Protein AF-A0A959BKF4-F1 (afdb_monomer_lite)

Foldseek 3Di:
DADADDDDQVPDPQPCPVFVVQCVVPVDDPPDTQKHKDWDWDDDPPPIDITIDIDHDRLDPPDVVCVPDPVNPDDADPRSHD

Structure (mmCIF, N/CA/C/O backbone):
data_AF-A0A959BKF4-F1
#
_entry.id   AF-A0A959BKF4-F1
#
loop_
_atom_site.group_PDB
_atom_site.id
_atom_site.type_symbol
_atom_site.label_atom_id
_atom_site.label_alt_id
_atom_site.label_comp_id
_atom_site.label_asym_id
_atom_site.label_entity_id
_atom_site.label_seq_id
_atom_site.pdbx_PDB_ins_code
_atom_site.Cartn_x
_atom_site.Cartn_y
_atom_site.Cartn_z
_atom_site.occupancy
_atom_site.B_iso_or_equiv
_atom_site.auth_seq_id
_atom_site.auth_comp_id
_atom_site.auth_asym_id
_atom_site.auth_atom_id
_atom_site.pdbx_PDB_model_num
ATOM 1 N N . MET A 1 1 ? -16.501 -14.338 6.731 1.00 84.00 1 MET A N 1
ATOM 2 C CA . MET A 1 1 ? -15.564 -14.406 5.582 1.00 84.00 1 MET A CA 1
ATOM 3 C C . MET A 1 1 ? -14.650 -13.193 5.678 1.00 84.00 1 MET A C 1
ATOM 5 O O . MET A 1 1 ? -15.158 -12.152 6.066 1.00 84.00 1 MET A O 1
ATOM 9 N N . LYS A 1 2 ? -13.343 -13.319 5.409 1.00 93.62 2 LYS A N 1
ATOM 10 C CA . LYS A 1 2 ? -12.386 -12.200 5.504 1.00 93.62 2 LYS A CA 1
ATOM 11 C C . LYS A 1 2 ? -11.871 -11.808 4.122 1.00 93.62 2 LYS A C 1
ATOM 13 O O . LYS A 1 2 ? -11.639 -12.694 3.298 1.00 93.62 2 LYS A O 1
ATOM 18 N N . TYR A 1 3 ? -11.697 -10.513 3.879 1.00 96.94 3 TYR A N 1
ATOM 19 C CA . TYR A 1 3 ? -11.125 -10.012 2.631 1.00 96.94 3 TYR A CA 1
ATOM 20 C C . TYR A 1 3 ? -9.601 -10.127 2.625 1.00 96.94 3 TYR A C 1
ATOM 22 O O . TYR A 1 3 ? -8.938 -10.030 3.654 1.00 96.94 3 TYR A O 1
ATOM 30 N N . GLY A 1 4 ? -9.044 -10.308 1.431 1.00 94.69 4 GLY A N 1
ATOM 31 C CA . GLY A 1 4 ? -7.611 -10.316 1.184 1.00 94.69 4 GLY A CA 1
ATOM 32 C C . GLY A 1 4 ? -7.336 -9.966 -0.272 1.00 94.69 4 GLY A C 1
ATOM 33 O O . GLY A 1 4 ? -8.202 -10.118 -1.133 1.00 94.69 4 GLY A O 1
ATOM 34 N N . PHE A 1 5 ? -6.134 -9.478 -0.551 1.00 93.94 5 PHE A N 1
ATOM 35 C CA . PHE A 1 5 ? -5.700 -9.156 -1.906 1.00 93.94 5 PHE A CA 1
ATOM 36 C C . PHE A 1 5 ? -4.293 -9.697 -2.143 1.00 93.94 5 PHE A C 1
ATOM 38 O O . PHE A 1 5 ? -3.457 -9.724 -1.243 1.00 93.94 5 PHE A O 1
ATOM 45 N N . ILE A 1 6 ? -4.041 -10.127 -3.377 1.00 95.62 6 ILE A N 1
ATOM 46 C CA . ILE A 1 6 ? -2.748 -10.637 -3.831 1.00 95.62 6 ILE A CA 1
ATOM 47 C C . ILE A 1 6 ? -2.338 -9.816 -5.049 1.00 95.62 6 ILE A C 1
ATOM 49 O O . ILE A 1 6 ? -3.123 -9.640 -5.980 1.00 95.62 6 ILE A O 1
ATOM 53 N N . ILE A 1 7 ? -1.104 -9.316 -5.040 1.00 95.69 7 ILE A N 1
ATOM 54 C CA . ILE A 1 7 ? -0.542 -8.515 -6.128 1.00 95.69 7 ILE A CA 1
ATOM 55 C C . ILE A 1 7 ? 0.687 -9.239 -6.672 1.00 95.69 7 ILE A C 1
ATOM 57 O O . ILE A 1 7 ? 1.668 -9.441 -5.959 1.00 95.69 7 ILE A O 1
ATOM 61 N N . ASP A 1 8 ? 0.651 -9.612 -7.953 1.00 95.75 8 ASP A N 1
ATOM 62 C CA . ASP A 1 8 ? 1.833 -10.128 -8.646 1.00 95.75 8 ASP A CA 1
ATOM 63 C C . ASP A 1 8 ? 2.710 -8.965 -9.124 1.00 95.75 8 ASP A C 1
ATOM 65 O O . ASP A 1 8 ? 2.556 -8.443 -10.231 1.00 95.75 8 ASP A O 1
ATOM 69 N N . ASN A 1 9 ? 3.664 -8.570 -8.281 1.00 92.06 9 ASN A N 1
ATOM 70 C CA . ASN A 1 9 ? 4.587 -7.473 -8.573 1.00 92.06 9 ASN A CA 1
ATOM 71 C C . ASN A 1 9 ? 5.460 -7.712 -9.817 1.00 92.06 9 ASN A C 1
ATOM 73 O O . ASN A 1 9 ? 5.950 -6.752 -10.405 1.00 92.06 9 ASN A O 1
ATOM 77 N N . ARG A 1 10 ? 5.617 -8.960 -10.285 1.00 92.81 10 ARG A N 1
ATOM 78 C CA . ARG A 1 10 ? 6.388 -9.261 -11.508 1.00 92.81 10 ARG A CA 1
ATOM 79 C C . ARG A 1 10 ? 5.689 -8.760 -12.772 1.00 92.81 10 ARG A C 1
ATOM 81 O O . ARG A 1 10 ? 6.347 -8.565 -13.787 1.00 92.81 10 ARG A O 1
ATOM 88 N N . LYS A 1 11 ? 4.366 -8.571 -12.712 1.00 95.44 11 LYS A N 1
ATOM 89 C CA . LYS A 1 11 ? 3.543 -8.046 -13.813 1.00 95.44 11 LYS A CA 1
ATOM 90 C C . LYS A 1 11 ? 3.318 -6.538 -13.716 1.00 95.44 11 LYS A C 1
ATOM 92 O O . LYS A 1 11 ? 2.720 -5.953 -14.615 1.00 95.44 11 LYS A O 1
ATOM 97 N N . CYS A 1 12 ? 3.745 -5.904 -12.625 1.00 96.69 12 CYS A N 1
ATOM 98 C CA . CYS A 1 12 ? 3.572 -4.471 -12.457 1.00 96.69 12 CYS A CA 1
ATOM 99 C C . CYS A 1 12 ? 4.517 -3.720 -13.404 1.00 96.69 12 CYS A C 1
ATOM 101 O O . CYS A 1 12 ? 5.726 -3.923 -13.369 1.00 96.69 12 CYS A O 1
ATOM 103 N N . ILE A 1 13 ? 3.955 -2.834 -14.229 1.00 96.75 13 ILE A N 1
ATOM 104 C CA . ILE A 1 13 ? 4.703 -2.023 -15.206 1.00 96.75 13 ILE A CA 1
ATOM 105 C C . ILE A 1 13 ? 4.896 -0.565 -14.766 1.00 96.75 13 ILE A C 1
ATOM 107 O O . ILE A 1 13 ? 5.343 0.261 -15.552 1.00 96.75 13 ILE A O 1
ATOM 111 N N . GLY A 1 14 ? 4.496 -0.220 -13.538 1.00 96.94 14 GLY A N 1
ATOM 112 C CA . GLY A 1 14 ? 4.642 1.143 -13.023 1.00 96.94 14 GLY A CA 1
ATOM 113 C C . GLY A 1 14 ? 3.729 2.188 -13.675 1.00 96.94 14 GLY A C 1
ATOM 114 O O . GLY A 1 14 ? 4.092 3.351 -13.734 1.00 96.94 14 GLY A O 1
ATOM 115 N N . CYS A 1 15 ? 2.538 1.817 -14.161 1.00 97.44 15 CYS A N 1
ATOM 116 C CA . CYS A 1 15 ? 1.646 2.750 -14.873 1.00 97.44 15 CYS A CA 1
ATOM 117 C C . CYS A 1 15 ? 0.852 3.722 -13.978 1.00 97.44 15 CYS A C 1
ATOM 119 O O . CYS A 1 15 ? 0.152 4.586 -14.492 1.00 97.44 15 CYS A O 1
ATOM 121 N N . HIS A 1 16 ? 0.893 3.559 -12.651 1.00 97.25 16 HIS A N 1
ATOM 122 C CA . HIS A 1 16 ? 0.160 4.390 -11.678 1.00 97.25 16 HIS A CA 1
ATOM 123 C C . HIS A 1 16 ? -1.377 4.441 -11.840 1.00 97.25 16 HIS A C 1
ATOM 125 O O . HIS A 1 16 ? -2.039 5.281 -11.222 1.00 97.25 16 HIS A O 1
ATOM 131 N N . ALA A 1 17 ? -1.978 3.507 -12.585 1.00 98.06 17 ALA A N 1
ATOM 132 C CA . ALA A 1 17 ? -3.433 3.415 -12.722 1.00 98.06 17 ALA A CA 1
ATOM 133 C C . ALA A 1 17 ? -4.134 3.199 -11.367 1.00 98.06 17 ALA A C 1
ATOM 135 O O . ALA A 1 17 ? -5.117 3.871 -11.071 1.00 98.06 17 ALA A O 1
ATOM 136 N N . CYS A 1 18 ? -3.592 2.333 -10.501 1.00 97.31 18 CYS A N 1
ATOM 137 C CA . CYS A 1 18 ? -4.147 2.085 -9.165 1.00 97.31 18 CYS A CA 1
ATOM 138 C C . CYS A 1 18 ? -4.121 3.334 -8.265 1.00 97.31 18 CYS A C 1
ATOM 140 O O . CYS A 1 18 ? -5.101 3.628 -7.581 1.00 97.31 18 CYS A O 1
ATOM 142 N N . THR A 1 19 ? -3.032 4.107 -8.302 1.00 97.75 19 THR A N 1
ATOM 143 C CA . THR A 1 19 ? -2.911 5.386 -7.588 1.00 97.75 19 THR A CA 1
ATOM 144 C C . THR A 1 19 ? -3.932 6.398 -8.090 1.00 97.75 19 THR A C 1
ATOM 146 O O . THR A 1 19 ? -4.629 7.014 -7.285 1.00 97.75 19 THR A O 1
ATOM 149 N N . THR A 1 20 ? -4.057 6.533 -9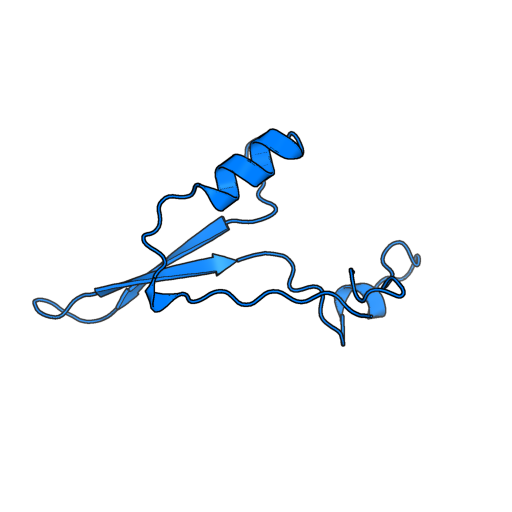.411 1.00 97.75 20 THR A N 1
ATOM 150 C CA . THR A 1 20 ? -4.984 7.482 -10.042 1.00 97.75 20 THR A CA 1
ATOM 151 C C . THR A 1 20 ? -6.435 7.131 -9.729 1.00 97.75 20 THR A C 1
ATOM 153 O O . THR A 1 20 ? -7.184 7.999 -9.288 1.00 97.75 20 THR A O 1
ATOM 156 N N . ALA A 1 21 ? -6.810 5.855 -9.856 1.00 98.19 21 ALA A N 1
ATOM 157 C CA . ALA A 1 21 ? -8.149 5.377 -9.521 1.00 98.19 21 ALA A CA 1
ATOM 158 C C . ALA A 1 21 ? -8.501 5.669 -8.056 1.00 98.19 21 ALA A C 1
ATOM 160 O O . ALA A 1 21 ? -9.557 6.221 -7.767 1.00 98.19 21 ALA A O 1
ATOM 161 N N . CYS A 1 22 ? -7.583 5.390 -7.123 1.00 98.12 22 CYS A N 1
ATOM 162 C CA . CYS A 1 22 ? -7.816 5.672 -5.710 1.00 98.12 22 CYS A CA 1
ATOM 163 C C . CYS A 1 22 ? -7.991 7.171 -5.428 1.00 98.12 22 CYS A C 1
ATOM 165 O O . CYS A 1 22 ? -8.810 7.532 -4.579 1.00 98.12 22 CYS A O 1
ATOM 167 N N . LYS A 1 23 ? -7.216 8.035 -6.098 1.00 97.88 23 LYS A N 1
ATOM 168 C CA . LYS A 1 23 ? -7.34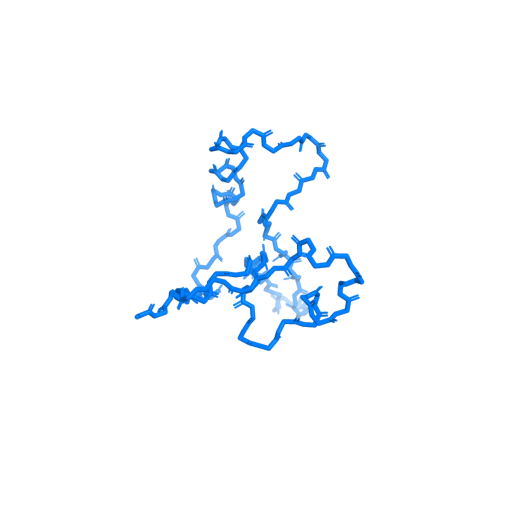4 9.491 -5.964 1.00 97.88 23 LYS A CA 1
ATOM 169 C C . LYS A 1 23 ? -8.679 9.993 -6.495 1.00 97.88 23 LYS A C 1
ATOM 171 O O . LYS A 1 23 ? -9.296 10.806 -5.818 1.00 97.88 23 LYS A O 1
ATOM 176 N N . ALA A 1 24 ? -9.097 9.509 -7.664 1.00 96.94 24 ALA A N 1
ATOM 177 C CA . ALA A 1 24 ? -10.354 9.895 -8.291 1.00 96.94 24 ALA A CA 1
ATOM 178 C C . ALA A 1 24 ? -11.559 9.473 -7.440 1.00 96.94 24 ALA A C 1
ATOM 180 O O . ALA A 1 24 ? -12.400 10.309 -7.133 1.00 96.94 24 ALA A O 1
ATOM 181 N N . GLU A 1 25 ? -11.581 8.216 -6.988 1.00 98.38 25 GLU A N 1
ATOM 182 C CA . GLU A 1 25 ? -12.693 7.661 -6.208 1.00 98.38 25 GLU A CA 1
ATOM 183 C C . GLU A 1 25 ? -12.878 8.367 -4.858 1.00 98.38 25 GLU A C 1
ATOM 185 O O . GLU A 1 25 ? -13.993 8.645 -4.435 1.00 98.38 25 GLU A O 1
ATOM 190 N N . HIS A 1 26 ? -11.777 8.686 -4.171 1.00 97.88 26 HIS A N 1
ATOM 191 C CA . HIS A 1 26 ? -11.831 9.186 -2.792 1.00 97.88 26 HIS A CA 1
ATOM 192 C C . HIS A 1 26 ? -11.452 10.661 -2.654 1.00 97.88 26 HIS A C 1
ATOM 194 O O . HIS A 1 26 ? -11.224 11.116 -1.533 1.00 97.88 26 HIS A O 1
ATOM 200 N N . GLN A 1 27 ? -11.292 11.377 -3.771 1.00 97.25 27 GLN A N 1
ATOM 201 C CA . GLN A 1 27 ? -10.868 12.782 -3.809 1.00 97.25 27 GLN A CA 1
ATOM 202 C C . GLN A 1 27 ? -9.636 13.057 -2.922 1.00 97.25 27 GLN A C 1
ATOM 204 O O . GLN A 1 27 ? -9.567 14.049 -2.197 1.00 97.25 27 GLN A O 1
ATOM 209 N N . VAL A 1 28 ? -8.655 12.144 -2.938 1.00 97.25 28 VAL A N 1
ATOM 210 C CA . VAL A 1 28 ? -7.496 12.225 -2.032 1.00 97.25 28 VAL A CA 1
ATOM 211 C C . VAL A 1 28 ? -6.688 13.495 -2.335 1.00 97.25 28 VAL A C 1
ATOM 213 O O . VAL A 1 28 ? -6.236 13.637 -3.481 1.00 97.25 28 VAL A O 1
ATOM 216 N N . PRO A 1 29 ? -6.411 14.355 -1.332 1.00 97.00 29 PRO A N 1
ATOM 217 C CA . PRO A 1 29 ? -5.710 15.618 -1.530 1.00 97.00 29 PRO A CA 1
ATOM 218 C C . PRO A 1 29 ? -4.377 15.491 -2.269 1.00 97.00 29 PRO A C 1
ATOM 220 O O . PRO A 1 29 ? -3.695 14.457 -2.251 1.00 97.00 29 PRO A O 1
ATOM 223 N N . VAL A 1 30 ? -3.982 16.581 -2.920 1.00 94.75 30 VAL A N 1
ATOM 224 C CA . VAL A 1 30 ? -2.654 16.707 -3.527 1.00 94.75 30 VAL A CA 1
ATOM 225 C C . VAL A 1 30 ? -1.583 16.557 -2.440 1.00 94.75 30 VAL A C 1
ATOM 227 O O . VAL A 1 30 ? -1.759 17.011 -1.315 1.00 94.75 30 VAL A O 1
ATOM 230 N N . GLY A 1 31 ? -0.489 15.867 -2.764 1.00 95.31 31 GLY A N 1
ATOM 231 C CA . GLY A 1 31 ? 0.607 15.596 -1.826 1.00 95.31 31 GLY A CA 1
ATOM 232 C C . GLY A 1 31 ? 0.429 14.348 -0.954 1.00 95.31 31 GLY A C 1
ATOM 233 O O . GLY A 1 31 ? 1.405 13.885 -0.373 1.00 95.31 31 GLY A O 1
ATOM 234 N N . VAL A 1 32 ? -0.766 13.744 -0.911 1.00 96.31 32 VAL A N 1
ATOM 235 C CA . VAL A 1 32 ? -1.034 12.535 -0.110 1.00 96.31 32 VAL A CA 1
ATOM 236 C C . VAL A 1 32 ? -1.499 11.383 -1.003 1.00 96.31 32 VAL A C 1
ATOM 238 O O . VAL A 1 32 ? -2.208 11.592 -1.990 1.00 96.31 32 VAL A O 1
ATOM 241 N N . ASN A 1 33 ? -1.113 10.150 -0.666 1.00 96.88 33 ASN A N 1
ATOM 242 C CA . ASN A 1 33 ? -1.522 8.933 -1.371 1.00 96.88 33 ASN A CA 1
ATOM 243 C C . ASN A 1 33 ? -1.992 7.866 -0.376 1.00 96.88 33 ASN A C 1
ATOM 245 O O . ASN A 1 33 ? -1.298 7.581 0.594 1.00 96.88 33 ASN A O 1
ATOM 249 N N . ARG A 1 34 ? -3.130 7.217 -0.658 1.00 97.19 34 ARG A N 1
ATOM 250 C CA . ARG A 1 34 ? -3.562 5.994 0.052 1.00 97.19 34 ARG A CA 1
ATOM 251 C C . ARG A 1 34 ? -2.951 4.721 -0.552 1.00 97.19 34 ARG A C 1
ATOM 253 O O . ARG A 1 34 ? -2.763 3.728 0.145 1.00 97.19 34 ARG A O 1
ATOM 260 N N . THR A 1 35 ? -2.631 4.752 -1.848 1.00 97.06 35 THR A N 1
ATOM 261 C CA . THR A 1 35 ? -1.882 3.708 -2.558 1.00 97.06 35 THR A CA 1
ATOM 262 C C . THR A 1 35 ? -0.928 4.328 -3.575 1.00 97.06 35 THR A C 1
ATOM 264 O O . THR A 1 35 ? -1.280 5.291 -4.258 1.00 97.06 35 THR A O 1
ATOM 267 N N . TRP A 1 36 ? 0.289 3.801 -3.672 1.00 96.69 36 TRP A N 1
ATOM 268 C CA . TRP A 1 36 ? 1.348 4.327 -4.532 1.00 96.69 36 TRP A CA 1
ATOM 269 C C . TRP A 1 36 ? 2.231 3.203 -5.073 1.00 96.69 36 TRP A C 1
ATOM 271 O O . TRP A 1 36 ? 2.257 2.107 -4.516 1.00 96.69 36 TRP A O 1
ATOM 281 N N . VAL A 1 37 ? 2.949 3.461 -6.166 1.00 97.75 37 VAL A N 1
ATOM 282 C CA . VAL A 1 37 ? 3.890 2.493 -6.741 1.00 97.75 37 VAL A CA 1
ATOM 283 C C . VAL A 1 37 ? 5.307 2.882 -6.353 1.00 97.75 37 VAL A C 1
ATOM 285 O O . VAL A 1 37 ? 5.773 3.970 -6.687 1.00 97.75 37 VAL A O 1
ATOM 288 N N . LYS A 1 38 ? 5.994 1.981 -5.654 1.00 96.44 38 LYS A N 1
ATOM 289 C CA . LYS A 1 38 ? 7.420 2.088 -5.367 1.00 96.44 38 LYS A CA 1
ATOM 290 C C . LYS A 1 38 ? 8.205 1.552 -6.555 1.00 96.44 38 LYS A C 1
ATOM 292 O O . LYS A 1 38 ? 8.020 0.397 -6.933 1.00 96.44 38 LYS A O 1
ATOM 297 N N . GLN A 1 39 ? 9.096 2.374 -7.094 1.00 96.56 39 GLN A N 1
ATOM 298 C CA . GLN A 1 39 ? 10.057 1.985 -8.119 1.00 96.56 39 GLN A CA 1
ATOM 299 C C . GLN A 1 39 ? 11.442 1.832 -7.487 1.00 96.56 39 GLN A C 1
ATOM 301 O O . GLN A 1 39 ? 11.883 2.702 -6.737 1.00 96.56 39 GLN A O 1
ATOM 306 N N . VAL A 1 40 ? 12.121 0.727 -7.787 1.00 96.25 40 VAL A N 1
ATOM 307 C CA . VAL A 1 40 ? 13.501 0.461 -7.358 1.00 96.25 40 VAL A CA 1
ATOM 308 C C . VAL A 1 40 ? 14.299 -0.024 -8.560 1.00 96.25 40 VAL A C 1
ATOM 310 O O . VAL A 1 40 ? 13.854 -0.923 -9.271 1.00 96.25 40 VAL A O 1
ATOM 313 N N . GLU A 1 41 ? 15.476 0.550 -8.785 1.00 96.00 41 GLU A N 1
ATOM 314 C CA . GLU A 1 41 ? 16.435 0.038 -9.766 1.00 96.00 41 GLU A CA 1
ATOM 315 C C . GLU A 1 41 ? 17.406 -0.920 -9.070 1.00 96.00 41 GLU A C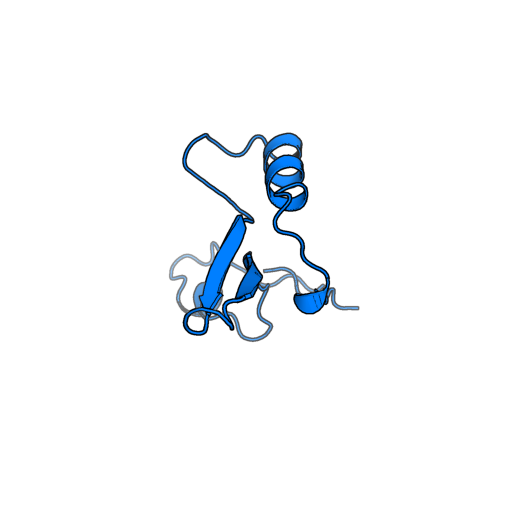 1
ATOM 317 O O . GLU A 1 41 ? 17.857 -0.658 -7.954 1.00 96.00 41 GLU A O 1
ATOM 322 N N . LYS A 1 42 ? 17.684 -2.065 -9.694 1.00 96.50 42 LYS A N 1
ATOM 323 C CA . LYS A 1 42 ? 18.582 -3.088 -9.151 1.00 96.50 42 LYS A CA 1
ATOM 324 C C . LYS A 1 42 ? 19.500 -3.622 -10.244 1.00 96.50 42 LYS A C 1
ATOM 326 O O . LYS A 1 42 ? 19.051 -3.875 -11.361 1.00 96.50 42 LYS A O 1
ATOM 331 N N . GLY A 1 43 ? 20.745 -3.891 -9.867 1.00 96.31 43 GLY A N 1
ATOM 332 C CA . GLY A 1 43 ? 21.786 -4.394 -10.757 1.00 96.31 43 GLY A CA 1
ATOM 333 C C . GLY A 1 43 ? 22.722 -3.281 -11.209 1.00 96.31 43 GLY A C 1
ATOM 334 O O . GLY A 1 43 ? 22.586 -2.132 -10.799 1.00 96.31 43 GLY A O 1
ATOM 335 N N . GLU A 1 44 ? 23.667 -3.648 -12.060 1.00 97.12 44 GLU A N 1
ATOM 336 C CA . GLU A 1 44 ? 24.685 -2.755 -12.610 1.00 97.12 44 GLU A CA 1
ATOM 337 C C . GLU A 1 44 ? 24.687 -2.883 -14.130 1.00 97.12 44 GLU A C 1
ATOM 339 O O . GLU A 1 44 ? 24.259 -3.904 -14.671 1.00 97.12 44 GLU A O 1
ATOM 344 N N . PHE A 1 45 ? 25.134 -1.846 -14.837 1.00 95.50 45 PHE A N 1
ATOM 345 C CA . PHE A 1 45 ? 25.195 -1.868 -16.297 1.00 95.50 45 PHE A CA 1
ATOM 346 C C . PHE A 1 45 ? 26.087 -3.025 -16.801 1.00 95.50 45 PHE A C 1
ATOM 348 O O . PHE A 1 45 ? 27.180 -3.205 -16.267 1.00 95.50 45 PHE A O 1
ATOM 355 N N . PRO A 1 46 ? 25.671 -3.796 -17.831 1.00 95.06 46 PRO A N 1
ATOM 356 C CA . PRO A 1 46 ? 24.443 -3.665 -18.632 1.00 95.06 46 PRO A CA 1
ATOM 357 C C . PRO A 1 46 ? 23.226 -4.438 -18.080 1.00 95.06 46 PRO A C 1
ATOM 359 O O . PRO A 1 46 ? 22.148 -4.406 -18.670 1.00 95.06 46 PRO A O 1
ATOM 362 N N . HIS A 1 47 ? 23.361 -5.130 -16.950 1.00 96.75 47 HIS A N 1
ATOM 363 C CA . HIS A 1 47 ? 22.339 -5.987 -16.341 1.00 96.75 47 HIS A CA 1
ATOM 364 C C . HIS A 1 47 ? 21.497 -5.269 -15.273 1.00 96.75 47 HIS A C 1
ATOM 366 O O . HIS A 1 47 ? 21.343 -5.747 -14.147 1.00 96.75 47 HIS A O 1
ATOM 372 N N . THR A 1 48 ? 20.908 -4.131 -15.638 1.00 96.38 48 THR A N 1
ATOM 373 C CA . THR A 1 48 ? 19.990 -3.379 -14.766 1.00 96.38 48 THR A CA 1
ATOM 374 C C . THR A 1 48 ? 18.533 -3.810 -14.949 1.00 96.38 48 THR A C 1
ATOM 376 O O . THR A 1 48 ? 18.121 -4.255 -16.025 1.00 96.38 48 THR A O 1
ATOM 379 N N . ARG A 1 49 ? 17.728 -3.688 -13.889 1.00 94.75 49 ARG A N 1
ATOM 380 C CA . ARG A 1 49 ? 16.276 -3.907 -13.910 1.00 94.75 49 ARG A CA 1
ATOM 381 C C . ARG A 1 49 ? 15.555 -2.862 -13.069 1.00 94.75 49 ARG A C 1
ATOM 383 O O . ARG A 1 49 ? 16.018 -2.492 -11.993 1.00 94.75 49 ARG A O 1
ATOM 390 N N . ARG A 1 50 ? 14.360 -2.477 -13.517 1.00 95.12 50 ARG A N 1
ATOM 391 C CA . ARG A 1 50 ? 13.380 -1.724 -12.724 1.00 95.12 50 ARG A CA 1
ATOM 392 C C . ARG A 1 50 ? 12.380 -2.683 -12.099 1.00 95.12 50 ARG A C 1
ATOM 394 O O . ARG A 1 50 ? 11.834 -3.545 -12.783 1.00 95.12 50 ARG A O 1
ATOM 401 N N . LEU A 1 51 ? 12.154 -2.528 -10.805 1.00 96.25 51 LEU A N 1
ATOM 402 C CA . LEU A 1 51 ? 11.195 -3.294 -10.025 1.00 96.25 51 LEU A CA 1
ATOM 403 C C . LEU A 1 51 ? 10.107 -2.355 -9.522 1.00 96.25 51 LEU A C 1
ATOM 405 O O . LEU A 1 51 ? 10.403 -1.267 -9.024 1.00 96.25 51 LEU A O 1
ATOM 409 N N . PHE A 1 52 ? 8.861 -2.803 -9.624 1.00 97.75 52 PHE A N 1
ATOM 410 C CA . PHE A 1 52 ? 7.694 -2.047 -9.200 1.00 97.75 52 PHE A CA 1
ATOM 411 C C . PHE A 1 52 ? 6.935 -2.822 -8.128 1.00 97.75 52 PHE A C 1
ATOM 413 O O . PHE A 1 52 ? 6.694 -4.021 -8.271 1.00 97.75 52 PHE A O 1
ATOM 420 N N . SER A 1 53 ? 6.553 -2.137 -7.054 1.00 96.44 53 SER A N 1
ATOM 421 C CA . SER A 1 53 ? 5.720 -2.705 -5.995 1.00 96.44 53 SER A CA 1
ATOM 422 C C . SER A 1 53 ? 4.607 -1.741 -5.636 1.00 96.44 53 SER A C 1
ATOM 424 O O . SER A 1 53 ? 4.858 -0.562 -5.385 1.00 96.44 53 SER A O 1
ATOM 426 N N . VAL A 1 54 ? 3.377 -2.241 -5.576 1.00 96.19 54 VAL A N 1
ATOM 427 C CA . VAL A 1 54 ? 2.242 -1.457 -5.084 1.00 96.19 54 VAL A CA 1
ATOM 428 C C . VAL A 1 54 ? 2.297 -1.425 -3.560 1.00 96.19 54 VAL A C 1
ATOM 430 O O . VAL A 1 54 ? 2.396 -2.462 -2.913 1.00 96.19 54 VAL A O 1
ATOM 433 N N . MET A 1 55 ? 2.229 -0.228 -2.993 1.00 95.81 55 MET A N 1
ATOM 434 C CA . MET A 1 55 ? 2.239 0.028 -1.557 1.00 95.81 55 MET A CA 1
ATOM 435 C C . MET A 1 55 ? 0.890 0.625 -1.146 1.00 95.81 55 MET A C 1
ATOM 437 O O . MET A 1 55 ? 0.372 1.524 -1.818 1.00 95.81 55 MET A O 1
ATOM 441 N N . ARG A 1 56 ? 0.302 0.117 -0.058 1.00 95.69 56 ARG A N 1
ATOM 442 C CA . ARG A 1 56 ? -0.962 0.583 0.541 1.00 95.69 56 ARG A CA 1
ATOM 443 C C . ARG A 1 56 ? -1.111 0.045 1.971 1.00 95.69 56 ARG A C 1
ATOM 445 O O . ARG A 1 56 ? -0.251 -0.706 2.421 1.00 95.69 56 ARG A O 1
ATOM 452 N N . CYS A 1 57 ? -2.204 0.386 2.663 1.00 97.12 57 CYS A N 1
ATOM 453 C CA . CYS A 1 57 ? -2.583 -0.307 3.899 1.00 97.12 57 CYS A CA 1
ATOM 454 C C . CYS A 1 57 ? -2.724 -1.813 3.633 1.00 97.12 57 CYS A C 1
ATOM 456 O O . CYS A 1 57 ? -3.440 -2.218 2.714 1.00 97.12 57 CYS A O 1
ATOM 458 N N . ASN A 1 58 ? -2.053 -2.628 4.444 1.00 96.56 58 ASN A N 1
ATOM 459 C CA . ASN A 1 58 ? -2.116 -4.081 4.326 1.00 96.56 58 ASN A CA 1
ATOM 460 C C . ASN A 1 58 ? -3.364 -4.682 4.984 1.00 96.56 58 ASN A C 1
ATOM 462 O O . ASN A 1 58 ? -3.645 -5.846 4.734 1.00 96.56 58 ASN A O 1
ATOM 466 N N . HIS A 1 59 ? -4.099 -3.898 5.787 1.00 97.62 59 HIS A N 1
ATOM 467 C CA . HIS A 1 59 ? -5.168 -4.383 6.668 1.00 97.62 59 HIS A CA 1
ATOM 468 C C . HIS A 1 59 ? -4.710 -5.633 7.431 1.00 97.62 59 HIS A C 1
ATOM 470 O O . HIS A 1 59 ? -5.257 -6.722 7.280 1.00 97.62 59 HIS A O 1
ATOM 476 N N . CYS A 1 60 ? -3.607 -5.476 8.167 1.00 97.25 60 CYS A N 1
ATOM 477 C CA . CYS A 1 60 ? -2.948 -6.575 8.855 1.00 97.25 60 CYS A CA 1
ATOM 478 C C . CYS A 1 60 ? -3.924 -7.273 9.811 1.00 97.25 60 CYS A C 1
ATOM 480 O O . CYS A 1 60 ? -4.687 -6.615 10.510 1.00 97.25 60 CYS A O 1
ATOM 482 N N . THR A 1 61 ? -3.859 -8.603 9.885 1.00 95.69 61 THR A N 1
ATOM 483 C CA . THR A 1 61 ? -4.595 -9.367 10.905 1.00 95.69 61 THR A CA 1
ATOM 484 C C . THR A 1 61 ? -4.069 -9.101 12.311 1.00 95.69 61 THR A C 1
ATOM 486 O O . THR A 1 61 ? -4.829 -9.189 13.266 1.00 95.69 61 THR A O 1
ATOM 489 N N . ASP A 1 62 ? -2.776 -8.789 12.403 1.00 96.69 62 ASP A N 1
ATOM 490 C CA . ASP A 1 62 ? -2.096 -8.271 13.583 1.00 96.69 62 ASP A CA 1
ATOM 491 C C . ASP A 1 62 ? -1.677 -6.823 13.278 1.00 96.69 62 ASP A C 1
ATOM 493 O O . ASP A 1 62 ? -0.718 -6.576 12.539 1.00 96.69 62 ASP A O 1
ATOM 497 N N . ALA A 1 63 ? -2.517 -5.869 13.684 1.00 97.81 63 ALA A N 1
ATOM 498 C CA . ALA A 1 63 ? -2.441 -4.471 13.273 1.00 97.81 63 ALA A CA 1
ATOM 499 C C . ALA A 1 63 ? -1.876 -3.597 14.406 1.00 97.81 63 ALA A C 1
ATOM 501 O O . ALA A 1 63 ? -2.654 -3.079 15.210 1.00 97.81 63 ALA A O 1
ATOM 502 N N . PRO A 1 64 ? -0.556 -3.326 14.441 1.00 97.94 64 PRO A N 1
ATOM 503 C CA . PRO 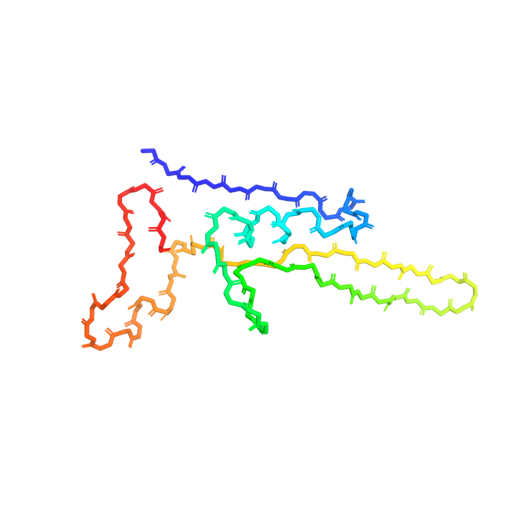A 1 64 ? 0.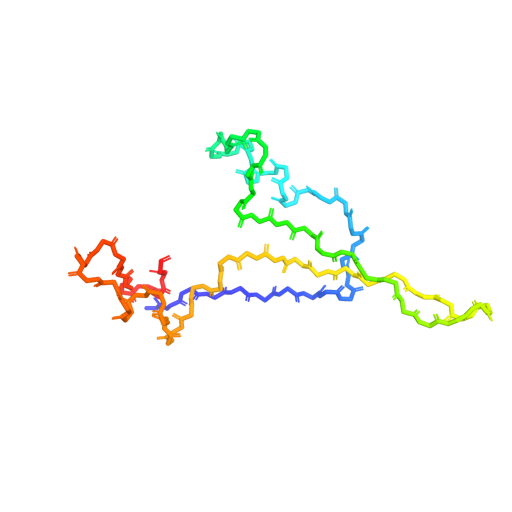052 -2.553 15.529 1.00 97.94 64 PRO A CA 1
ATOM 504 C C . PRO A 1 64 ? -0.471 -1.112 15.600 1.00 97.94 64 PRO A C 1
ATOM 506 O O . PRO A 1 64 ? -0.443 -0.490 16.654 1.00 97.94 64 PRO A O 1
ATOM 509 N N . CYS A 1 65 ? -0.979 -0.567 14.487 1.00 98.12 65 CYS A N 1
ATOM 510 C CA . CYS A 1 65 ? -1.631 0.741 14.477 1.00 98.12 65 CYS A CA 1
ATOM 511 C C . CYS A 1 65 ? -2.951 0.758 15.262 1.00 98.12 65 CYS A C 1
ATOM 513 O O . CYS A 1 65 ? -3.270 1.782 15.858 1.00 98.12 65 CYS A O 1
ATOM 515 N N . VAL A 1 66 ? -3.700 -0.350 15.262 1.00 98.12 66 VAL A N 1
ATOM 516 C CA . VAL A 1 66 ? -4.914 -0.511 16.073 1.00 98.12 66 VAL A CA 1
ATOM 517 C C . VAL A 1 66 ? -4.521 -0.690 17.534 1.00 98.12 66 VAL A C 1
ATOM 519 O O . VAL A 1 66 ? -5.029 0.035 18.380 1.00 98.12 66 VAL A O 1
ATOM 522 N N . GLU A 1 67 ? -3.569 -1.587 17.810 1.00 97.44 67 GLU A N 1
ATOM 523 C CA . GLU A 1 67 ? -3.107 -1.900 19.171 1.00 97.44 67 GLU A CA 1
ATOM 524 C C . GLU A 1 67 ? -2.617 -0.660 19.930 1.00 97.44 67 GLU A C 1
ATOM 526 O O . GLU A 1 67 ? -2.962 -0.462 21.091 1.00 97.44 67 GLU A O 1
ATOM 531 N N . ILE A 1 68 ? -1.842 0.206 19.272 1.00 97.62 68 ILE A N 1
ATOM 532 C CA . ILE A 1 68 ? -1.260 1.387 19.921 1.00 97.62 68 ILE A CA 1
ATOM 533 C C . ILE A 1 68 ? -2.249 2.552 20.087 1.00 97.62 68 ILE A C 1
ATOM 535 O O . ILE A 1 68 ? -1.895 3.558 20.700 1.00 97.62 68 ILE A O 1
ATOM 539 N N . CYS A 1 69 ? -3.457 2.487 19.512 1.00 97.81 69 CYS A N 1
ATOM 540 C CA . CYS A 1 69 ? -4.375 3.625 19.479 1.00 97.81 69 CYS A CA 1
ATOM 541 C C . CYS A 1 69 ? -5.000 3.883 20.866 1.00 97.81 69 CYS A C 1
ATOM 543 O O . CYS A 1 69 ? -5.857 3.116 21.297 1.00 97.81 69 CYS A O 1
ATOM 545 N N . PRO A 1 70 ? -4.674 4.995 21.554 1.00 97.25 70 PRO A N 1
ATOM 546 C CA . PRO A 1 70 ? -5.123 5.215 22.933 1.00 97.25 70 PRO A CA 1
ATOM 547 C C . PRO A 1 70 ? -6.589 5.657 23.041 1.00 97.25 70 PRO A C 1
ATOM 549 O O . PRO A 1 70 ? -7.135 5.711 24.136 1.00 97.25 70 PRO A O 1
ATOM 552 N N . VAL A 1 71 ? -7.199 6.044 21.918 1.00 97.81 71 VAL A N 1
ATOM 553 C CA . VAL A 1 71 ? -8.556 6.612 21.844 1.00 97.81 71 VAL A CA 1
ATOM 554 C C . VAL A 1 71 ? -9.519 5.730 21.050 1.00 97.81 71 VAL A C 1
ATOM 556 O O . VAL A 1 71 ? -10.599 6.189 20.696 1.00 97.81 71 VAL A O 1
ATOM 559 N N . GLU A 1 72 ? -9.109 4.503 20.708 1.00 94.25 72 GLU A N 1
ATOM 560 C CA . GLU A 1 72 ? -9.945 3.516 20.003 1.00 94.25 72 GLU A CA 1
ATOM 561 C C . GLU A 1 72 ? -10.526 4.015 18.660 1.00 94.25 72 GLU A C 1
ATOM 563 O O . GLU A 1 72 ? -11.562 3.554 18.188 1.00 94.25 72 GLU A O 1
ATOM 568 N N . ALA A 1 73 ? -9.845 4.957 17.997 1.00 97.75 73 ALA A N 1
ATOM 569 C CA . ALA A 1 73 ? -10.276 5.493 16.702 1.00 97.75 73 ALA A CA 1
ATOM 570 C C . ALA A 1 73 ? -10.026 4.525 15.529 1.00 97.75 73 ALA A C 1
ATOM 572 O O . ALA A 1 73 ? -10.568 4.714 14.440 1.00 97.75 73 ALA A O 1
ATOM 573 N N . LEU A 1 74 ? -9.175 3.518 15.734 1.00 97.62 74 LEU A N 1
ATOM 574 C CA . LEU A 1 74 ? -8.836 2.480 14.766 1.00 97.62 74 LEU A CA 1
ATOM 575 C C . LEU A 1 74 ? -9.350 1.142 15.295 1.00 97.62 74 LEU A C 1
ATOM 577 O O . LEU A 1 74 ? -9.149 0.834 16.466 1.00 97.62 74 LEU A O 1
ATOM 581 N N . PHE A 1 75 ? -9.986 0.343 14.443 1.00 97.31 75 PHE A N 1
ATOM 582 C CA . PHE A 1 75 ? -10.542 -0.957 14.815 1.00 97.31 75 PHE A CA 1
ATOM 583 C C . PHE A 1 75 ? -10.521 -1.910 13.621 1.00 97.31 75 PHE A C 1
ATOM 585 O O . PHE A 1 75 ? -10.506 -1.483 12.471 1.00 97.31 75 PHE A O 1
ATOM 592 N N . ILE A 1 76 ? -10.529 -3.215 13.891 1.00 97.62 76 ILE A N 1
ATOM 593 C CA . ILE A 1 76 ? -10.616 -4.245 12.853 1.00 97.62 76 ILE A CA 1
ATOM 594 C C . ILE A 1 76 ? -12.079 -4.658 12.717 1.00 97.62 76 ILE A C 1
ATOM 596 O O . ILE A 1 76 ? -12.705 -5.066 13.694 1.00 97.62 76 ILE A O 1
ATOM 600 N N . ARG A 1 77 ? -12.630 -4.570 11.508 1.00 97.50 77 ARG A N 1
ATOM 601 C CA . ARG A 1 77 ? -13.982 -5.054 11.199 1.00 97.50 77 ARG A CA 1
ATOM 602 C C . ARG A 1 77 ? -14.045 -6.584 11.182 1.00 97.50 77 ARG A C 1
ATOM 6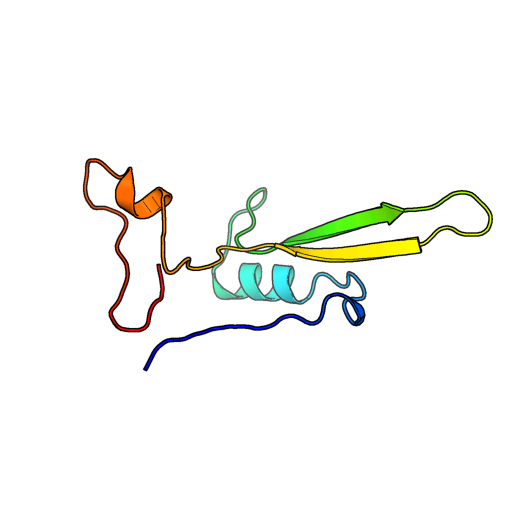04 O O . ARG A 1 77 ? -13.044 -7.258 10.938 1.00 97.50 77 ARG A O 1
ATOM 611 N N . ASP A 1 78 ? -15.251 -7.138 11.295 1.00 97.00 78 ASP A N 1
ATOM 612 C CA . ASP A 1 78 ? -15.496 -8.593 11.238 1.00 97.00 78 ASP A CA 1
ATOM 613 C C . ASP A 1 78 ? -15.012 -9.253 9.932 1.00 97.00 78 ASP A C 1
ATOM 615 O O . ASP A 1 78 ? -14.672 -10.440 9.893 1.00 97.00 78 ASP A O 1
ATOM 619 N N . ASP A 1 79 ? -14.949 -8.476 8.848 1.00 97.50 79 ASP A N 1
ATOM 620 C CA . ASP A 1 79 ? -14.468 -8.898 7.531 1.00 97.50 79 ASP A CA 1
ATOM 621 C C . ASP A 1 79 ? -12.948 -8.727 7.334 1.00 97.50 79 ASP A C 1
ATOM 623 O O . ASP A 1 79 ? -12.428 -9.003 6.250 1.00 97.50 79 ASP A O 1
ATOM 627 N N . GLY A 1 80 ? -12.219 -8.336 8.384 1.00 96.81 80 GLY A N 1
ATOM 628 C CA . GLY A 1 80 ? -10.761 -8.200 8.393 1.00 96.81 80 GLY A CA 1
ATOM 629 C C . GLY A 1 80 ? -10.234 -6.872 7.845 1.00 96.81 80 GLY A C 1
ATOM 630 O O . GLY A 1 80 ? -9.021 -6.700 7.759 1.00 96.81 80 GLY A O 1
ATOM 631 N N . ILE A 1 81 ? -11.108 -5.933 7.476 1.00 97.44 81 ILE A N 1
ATOM 632 C CA . ILE A 1 81 ? -10.693 -4.590 7.065 1.00 97.44 81 ILE A CA 1
ATOM 633 C C . ILE A 1 81 ? -10.360 -3.766 8.315 1.00 97.44 81 ILE A C 1
ATOM 635 O O . ILE A 1 81 ? -11.214 -3.574 9.178 1.00 97.44 81 ILE A O 1
ATOM 639 N N . VAL A 1 82 ? -9.117 -3.283 8.374 1.00 96.94 82 VAL A N 1
ATOM 640 C CA . VAL A 1 82 ? -8.627 -2.269 9.330 1.00 96.94 82 VAL A CA 1
ATOM 641 C C . VAL A 1 82 ? -8.924 -0.856 8.851 1.00 96.94 82 VAL A C 1
ATOM 643 O O . VAL A 1 82 ? -8.531 -0.570 7.695 1.00 96.94 82 VAL A O 1
#

Radius of gyration: 16.36 Å; chains: 1; bounding box: 41×31×42 Å

Sequence (82 aa):
MKYGFIIDNRKCIGCHACTTACKAEHQVPVGVNRTWVKQVEKGEFPHTRRLFSVMRCNHCTDAPCVEICPVEALFIRDDGIV

Secondary structure (DSSP, 8-state):
--------GGG-----HHHHHHHHHHTPPTT--SEEEEEEEES-TTS-EEEEEEEE----SS-HHHHT-TT------TTS--

pLDDT: mean 96.5, std 1.86, range [84.0, 98.38]